Protein AF-M1MLW7-F1 (afdb_monomer_lite)

Foldseek 3Di:
DKAFDDPVVVVVVVVVCVVDVVPFKYDFKAAQDCDPVSPGVPHLQIAGWDWDDDDPDTDIDHHDYDPDRMDDHPGYDPPDMDGSDDDDDD

pLDDT: mean 91.43, std 6.78, range [62.88, 97.56]

Radius of gyration: 13.42 Å; chains: 1; bounding box: 38×34×33 Å

InterPro domains:
  IPR029044 Nucleotide-diphospho-sugar transferases [G3DSA:3.90.550.10] (3-90)
  IPR059123 Streptomycin biosynthesis protein StrF domain [PF13712] (7-90)

Sequence (90 aa):
MLTVQSINFIRDVLDIFKRDTDIGLMGMVGAKIIPVSRIWWDDHYKVGKVYYSHRGTMELLNFNEIKDLYSDVKGIDGLIMITQSDLPWR

Secondary structure (DSSP, 8-state):
-EEE--SSHHHHHHHHHHH-TT--EEESEEESS--TT--GGG-TT-EEEEEEESSS-EEEEE-BPPSSSEEE-SEE-TT--EESS-----

Organism: NCBI:txid931276

Structure (mmCIF, N/CA/C/O backbone):
data_AF-M1MLW7-F1
#
_entry.id   AF-M1MLW7-F1
#
loop_
_atom_site.group_PDB
_atom_site.id
_atom_site.type_symbol
_atom_site.label_atom_id
_atom_site.label_alt_id
_atom_site.label_comp_id
_atom_site.label_asym_id
_atom_site.label_entity_id
_atom_site.label_seq_id
_atom_site.pdbx_PDB_ins_code
_atom_site.Cartn_x
_atom_site.Cartn_y
_atom_site.Cartn_z
_atom_site.occupancy
_atom_site.B_iso_or_equiv
_atom_site.auth_seq_id
_atom_site.auth_comp_id
_atom_site.auth_asym_id
_atom_site.auth_atom_id
_atom_site.pdbx_PDB_model_num
ATOM 1 N N . MET A 1 1 ? -7.966 -1.820 -1.026 1.00 85.19 1 MET A N 1
ATOM 2 C CA . MET A 1 1 ? -6.549 -1.782 -0.601 1.00 85.19 1 MET A CA 1
ATOM 3 C C . MET A 1 1 ? -6.096 -0.345 -0.652 1.00 85.19 1 MET A C 1
ATOM 5 O O . MET A 1 1 ? -6.555 0.355 -1.547 1.00 85.19 1 MET A O 1
ATOM 9 N N . LEU A 1 2 ? -5.208 0.075 0.247 1.00 80.50 2 LEU A N 1
ATOM 10 C CA . LEU A 1 2 ? -4.697 1.448 0.279 1.00 80.50 2 LEU A CA 1
ATOM 11 C C . LEU A 1 2 ? -3.170 1.524 0.218 1.00 80.50 2 LEU A C 1
ATOM 13 O O . LEU A 1 2 ? -2.488 0.582 0.610 1.00 80.50 2 LEU A O 1
ATOM 17 N N . THR A 1 3 ? -2.643 2.675 -0.195 1.00 63.16 3 THR A N 1
ATOM 18 C CA . THR A 1 3 ? -1.229 3.057 -0.016 1.00 63.16 3 THR A CA 1
ATOM 19 C C . THR A 1 3 ? -1.087 4.211 0.973 1.00 63.16 3 THR A C 1
ATOM 21 O O . THR A 1 3 ? -1.796 5.199 0.793 1.00 63.16 3 THR A O 1
ATOM 24 N N . VAL A 1 4 ? -0.179 4.132 1.954 1.00 76.56 4 VAL A N 1
ATOM 25 C CA . VAL A 1 4 ? 0.009 5.147 3.021 1.00 76.56 4 VAL A CA 1
ATOM 26 C C . VAL A 1 4 ? 1.315 5.935 2.842 1.00 76.56 4 VAL A C 1
ATOM 28 O O . VAL A 1 4 ? 2.352 5.357 2.521 1.00 76.56 4 VAL A O 1
ATOM 31 N N . GLN A 1 5 ? 1.294 7.249 3.101 1.00 74.19 5 GLN A N 1
ATOM 32 C CA . GLN A 1 5 ? 2.499 8.084 3.252 1.00 74.19 5 GLN A CA 1
ATOM 33 C C . GLN A 1 5 ? 2.477 8.780 4.621 1.00 74.19 5 GLN A C 1
ATOM 35 O O . GLN A 1 5 ? 1.678 9.683 4.838 1.00 74.19 5 GLN A O 1
ATOM 40 N N . SER A 1 6 ? 3.339 8.359 5.556 1.00 76.56 6 SER A N 1
ATOM 41 C CA . SER A 1 6 ? 3.301 8.836 6.947 1.00 76.56 6 SER A CA 1
ATOM 42 C C . SER A 1 6 ? 4.683 8.908 7.604 1.00 76.56 6 SER A C 1
ATOM 44 O O . SER A 1 6 ? 5.515 8.020 7.417 1.00 76.56 6 SER A O 1
ATOM 46 N N . ILE A 1 7 ? 4.894 9.941 8.429 1.00 76.88 7 ILE A N 1
ATOM 47 C CA . ILE A 1 7 ? 6.055 10.060 9.327 1.00 76.88 7 ILE A CA 1
ATOM 48 C C . ILE A 1 7 ? 5.867 9.277 10.639 1.00 76.88 7 ILE A C 1
ATOM 50 O O . ILE A 1 7 ? 6.837 8.789 11.211 1.00 76.88 7 ILE A O 1
ATOM 54 N N . ASN A 1 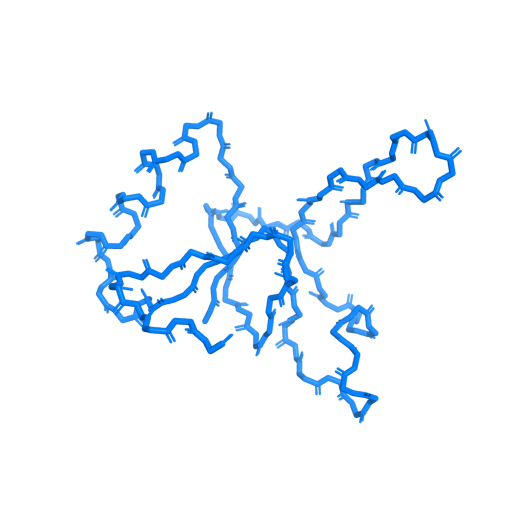8 ? 4.620 9.105 11.089 1.00 88.56 8 ASN A N 1
ATOM 55 C CA . ASN A 1 8 ? 4.238 8.346 12.281 1.00 88.56 8 ASN A CA 1
ATOM 56 C C . ASN A 1 8 ? 3.617 7.003 11.876 1.00 88.56 8 ASN A C 1
ATOM 58 O O . ASN A 1 8 ? 2.524 6.651 12.317 1.00 88.56 8 ASN A O 1
ATOM 62 N N . PHE A 1 9 ? 4.329 6.262 11.023 1.00 88.44 9 PHE A N 1
ATOM 63 C CA . PHE A 1 9 ? 3.804 5.143 10.236 1.00 88.44 9 PHE A CA 1
ATOM 64 C C . PHE A 1 9 ? 2.856 4.200 10.989 1.00 88.44 9 PHE A C 1
ATOM 66 O O . PHE A 1 9 ? 1.714 4.015 10.578 1.00 88.44 9 PHE A O 1
ATOM 73 N N . ILE A 1 10 ? 3.305 3.635 12.115 1.00 92.00 10 ILE A N 1
ATOM 74 C CA . ILE A 1 10 ? 2.514 2.669 12.893 1.00 92.00 10 ILE A CA 1
ATOM 75 C C . ILE A 1 10 ? 1.240 3.315 13.445 1.00 92.00 10 ILE A C 1
ATOM 77 O O . ILE A 1 10 ? 0.171 2.713 13.399 1.00 92.00 10 ILE A O 1
ATOM 81 N N . ARG A 1 11 ? 1.338 4.542 13.966 1.00 93.81 11 ARG A N 1
ATOM 82 C CA . ARG A 1 11 ? 0.192 5.244 14.546 1.00 93.81 11 ARG A CA 1
ATOM 83 C C . ARG A 1 11 ? -0.854 5.551 13.482 1.00 93.81 11 ARG A C 1
ATOM 85 O O . ARG A 1 11 ? -2.019 5.241 13.697 1.00 93.81 11 ARG A O 1
ATOM 92 N N . ASP A 1 12 ? -0.435 6.092 12.344 1.00 93.00 12 ASP A N 1
ATOM 93 C CA . ASP A 1 12 ? -1.361 6.470 11.275 1.00 93.00 12 ASP A CA 1
ATOM 94 C C . ASP A 1 12 ? -2.041 5.235 10.678 1.00 93.00 12 ASP A C 1
ATOM 96 O O . ASP A 1 12 ? -3.240 5.256 10.427 1.00 93.00 12 ASP A O 1
ATOM 100 N N . VAL A 1 13 ? -1.314 4.122 10.540 1.00 94.06 13 VAL A N 1
ATOM 101 C CA . VAL A 1 13 ? -1.889 2.830 10.139 1.00 94.06 13 VAL A CA 1
ATOM 102 C C . VAL A 1 13 ? -2.979 2.372 11.113 1.00 94.06 13 VAL A C 1
ATOM 104 O O . VAL A 1 13 ? -4.075 2.005 10.686 1.00 94.06 13 VAL A O 1
ATOM 107 N N . LEU A 1 14 ? -2.711 2.421 12.422 1.00 94.81 14 LEU A N 1
ATOM 108 C CA . LEU A 1 14 ? -3.696 2.052 13.442 1.00 94.81 14 LEU A CA 1
ATOM 109 C C . LEU A 1 14 ? -4.904 2.995 13.439 1.00 94.81 14 LEU A C 1
ATOM 111 O O . LEU A 1 14 ? -6.035 2.540 13.595 1.00 94.81 14 LEU A O 1
ATOM 115 N N . ASP A 1 15 ? -4.676 4.296 13.273 1.00 95.06 15 ASP A N 1
ATOM 116 C CA . ASP A 1 15 ? -5.735 5.302 13.257 1.00 95.06 15 ASP 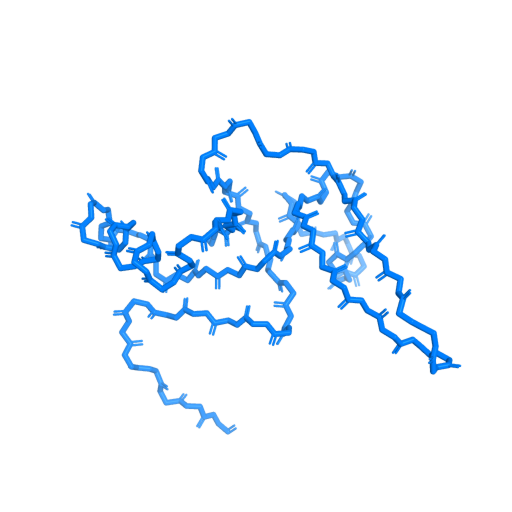A CA 1
ATOM 117 C C . ASP A 1 15 ? -6.619 5.162 12.005 1.00 95.06 15 ASP A C 1
ATOM 119 O O . ASP A 1 15 ? -7.839 5.296 12.112 1.00 95.06 15 ASP A O 1
ATOM 123 N N . ILE A 1 16 ? -6.048 4.798 10.848 1.00 94.44 16 ILE A N 1
ATOM 124 C CA . ILE A 1 16 ? -6.803 4.474 9.626 1.00 94.44 16 ILE A CA 1
ATOM 125 C C . ILE A 1 16 ? -7.727 3.274 9.866 1.00 94.44 16 ILE A C 1
ATOM 127 O O . ILE A 1 16 ? -8.934 3.404 9.675 1.00 94.44 16 ILE A O 1
ATOM 131 N N . PHE A 1 17 ? -7.202 2.143 10.349 1.00 95.81 17 PHE A N 1
ATOM 132 C CA . PHE A 1 17 ? -8.015 0.941 10.593 1.00 95.81 17 PHE A CA 1
ATOM 133 C C . PHE A 1 17 ? -9.089 1.127 11.671 1.00 95.81 17 PHE A C 1
ATOM 135 O O . PHE A 1 17 ? -10.134 0.482 11.623 1.00 95.81 17 PHE A O 1
ATOM 142 N N . LYS A 1 18 ? -8.847 1.990 12.665 1.00 95.62 18 LYS A N 1
ATOM 143 C CA . LYS A 1 18 ? -9.856 2.339 13.678 1.00 95.62 18 LYS A CA 1
ATOM 144 C C . LYS A 1 18 ? -10.958 3.227 13.116 1.00 95.62 18 LYS A C 1
ATOM 146 O O . LYS A 1 18 ? -12.093 3.144 13.576 1.00 95.62 18 LYS A O 1
ATOM 151 N N . ARG A 1 19 ? -10.606 4.127 12.196 1.00 95.75 19 ARG A N 1
ATOM 152 C CA . ARG A 1 19 ? -11.537 5.096 11.616 1.00 95.75 19 ARG A CA 1
ATOM 153 C C . ARG A 1 19 ? -12.427 4.469 10.554 1.00 95.75 19 ARG A C 1
ATOM 155 O O . ARG A 1 19 ? -13.577 4.880 10.440 1.00 95.75 19 ARG A O 1
ATOM 162 N N . ASP A 1 20 ? -11.896 3.526 9.790 1.00 94.25 20 ASP A N 1
ATOM 163 C CA . ASP A 1 20 ? -12.623 2.867 8.716 1.00 94.25 20 ASP A CA 1
ATOM 164 C C . ASP A 1 20 ? -12.317 1.365 8.712 1.00 94.25 20 ASP A C 1
ATOM 166 O O . ASP A 1 20 ? -11.209 0.916 8.408 1.00 94.25 20 ASP A O 1
ATOM 170 N N . THR A 1 21 ? -13.337 0.601 9.098 1.00 93.31 21 THR A N 1
ATOM 171 C CA . THR A 1 21 ? -13.275 -0.852 9.240 1.00 93.31 21 THR A CA 1
ATOM 172 C C . THR A 1 21 ? -13.430 -1.602 7.924 1.00 93.31 21 THR A C 1
ATOM 174 O O . THR A 1 21 ? -13.251 -2.817 7.926 1.00 93.31 21 THR A O 1
ATOM 177 N N . ASP A 1 22 ? -13.754 -0.922 6.822 1.00 94.81 22 ASP A N 1
ATOM 178 C CA . ASP A 1 22 ? -13.868 -1.545 5.498 1.00 94.81 22 ASP A CA 1
ATOM 179 C C . ASP A 1 22 ? -12.490 -1.679 4.820 1.00 94.81 22 ASP A C 1
ATOM 181 O O . ASP A 1 22 ? -12.300 -2.441 3.863 1.00 94.81 22 ASP A O 1
ATOM 185 N N . ILE A 1 23 ? -11.481 -0.976 5.341 1.00 95.44 23 ILE A N 1
ATOM 186 C CA . ILE A 1 23 ? -10.093 -1.083 4.901 1.00 95.44 23 ILE A CA 1
ATOM 187 C C . ILE A 1 23 ? -9.469 -2.350 5.497 1.00 95.44 23 ILE A C 1
ATOM 189 O O . ILE A 1 23 ? -8.938 -2.343 6.601 1.00 95.44 23 ILE A O 1
ATOM 193 N N . GLY A 1 24 ? -9.440 -3.435 4.722 1.00 95.12 24 GLY A N 1
ATOM 194 C CA . GLY A 1 24 ? -8.822 -4.692 5.172 1.00 95.12 24 GLY A CA 1
ATOM 195 C C . GLY A 1 24 ? -7.305 -4.812 4.955 1.00 95.12 24 GLY A C 1
ATOM 196 O O . GLY A 1 24 ? -6.655 -5.617 5.622 1.00 95.12 24 GLY A O 1
ATOM 197 N N . LEU A 1 25 ? -6.728 -4.055 4.008 1.00 96.00 25 LEU A N 1
ATOM 198 C CA . LEU A 1 25 ? -5.334 -4.218 3.562 1.00 96.00 25 LEU A CA 1
ATOM 199 C C . LEU A 1 25 ? -4.709 -2.896 3.089 1.00 96.00 25 LEU A C 1
ATOM 201 O O . LEU A 1 25 ? -5.288 -2.185 2.258 1.00 96.00 25 LEU A O 1
ATOM 205 N N . MET A 1 26 ? -3.497 -2.615 3.567 1.00 96.25 26 MET A N 1
ATOM 206 C CA . MET A 1 26 ? -2.679 -1.451 3.219 1.00 96.25 26 MET A CA 1
ATOM 207 C C . MET A 1 26 ? -1.263 -1.847 2.772 1.00 96.25 26 MET A C 1
ATOM 209 O O . MET A 1 26 ? -0.750 -2.894 3.161 1.00 96.25 26 MET A O 1
ATOM 213 N N . GLY A 1 27 ? -0.625 -0.982 1.985 1.00 95.31 27 GLY A N 1
ATOM 214 C CA . GLY A 1 27 ? 0.773 -1.081 1.563 1.00 95.31 27 GLY A CA 1
ATOM 215 C C . GLY A 1 27 ? 1.412 0.297 1.352 1.00 95.31 27 GLY A C 1
ATOM 216 O O . GLY A 1 27 ? 0.850 1.321 1.740 1.00 95.31 27 GLY A O 1
ATOM 217 N N . MET A 1 28 ? 2.592 0.336 0.728 1.00 93.50 28 MET A N 1
ATOM 218 C CA . MET A 1 28 ? 3.329 1.591 0.465 1.00 93.50 28 MET A CA 1
ATOM 219 C C . MET A 1 28 ? 3.180 2.098 -0.970 1.00 93.50 28 MET A C 1
ATOM 221 O O . MET A 1 28 ? 3.162 3.304 -1.216 1.00 93.50 28 MET A O 1
ATOM 225 N N . VAL A 1 29 ? 3.062 1.170 -1.917 1.00 95.50 29 VAL A N 1
ATOM 226 C CA . VAL A 1 29 ? 2.922 1.436 -3.348 1.00 95.50 29 VAL A CA 1
ATOM 227 C C . VAL A 1 29 ? 1.831 0.534 -3.904 1.00 95.50 29 VAL A C 1
ATOM 229 O O . VAL A 1 29 ? 1.659 -0.592 -3.436 1.00 95.50 29 VAL A O 1
ATOM 232 N N . GLY A 1 30 ? 1.081 1.023 -4.888 1.00 96.06 30 GLY A N 1
ATOM 233 C CA . GLY A 1 30 ? -0.006 0.253 -5.469 1.00 96.06 30 GLY A CA 1
ATOM 234 C C . GLY A 1 30 ? -0.497 0.774 -6.809 1.00 96.06 30 GLY A C 1
ATOM 235 O O . GLY A 1 30 ? -0.313 1.941 -7.157 1.00 96.06 30 GLY A O 1
ATOM 236 N N . ALA A 1 31 ? -1.135 -0.122 -7.552 1.00 97.56 31 ALA A N 1
ATOM 237 C CA . ALA A 1 31 ? -1.740 0.135 -8.851 1.00 97.56 31 ALA A CA 1
ATOM 238 C C . ALA A 1 31 ? -3.217 0.529 -8.694 1.00 97.56 31 ALA A C 1
ATOM 240 O O . ALA A 1 31 ? -3.983 -0.123 -7.982 1.00 97.56 31 ALA A O 1
ATOM 241 N N . LYS A 1 32 ? -3.644 1.586 -9.378 1.00 97.06 32 LYS A N 1
ATOM 242 C CA . LYS A 1 32 ? -5.032 2.058 -9.477 1.00 97.06 32 LYS A CA 1
ATOM 243 C C . LYS A 1 32 ? -5.905 1.168 -10.354 1.00 97.06 32 LYS A C 1
ATOM 245 O O . LYS A 1 32 ? -7.123 1.167 -10.180 1.00 97.06 32 LYS A O 1
ATOM 250 N N . ILE A 1 33 ? -5.304 0.395 -11.252 1.00 96.69 33 ILE A N 1
ATOM 251 C CA . ILE A 1 33 ? -5.982 -0.625 -12.061 1.00 96.69 33 ILE A CA 1
ATOM 252 C C . ILE A 1 33 ? -5.283 -1.980 -11.923 1.00 96.69 33 ILE A C 1
ATOM 254 O O . ILE A 1 33 ? -4.199 -2.073 -11.359 1.00 96.69 33 ILE A O 1
ATOM 258 N N . ILE A 1 34 ? -5.906 -3.037 -12.444 1.00 95.25 34 ILE A N 1
ATOM 259 C CA . ILE A 1 34 ? -5.242 -4.328 -12.664 1.00 95.25 34 ILE A CA 1
ATOM 260 C C . ILE A 1 34 ? -4.842 -4.366 -14.143 1.00 95.25 34 ILE A C 1
ATOM 262 O O . ILE A 1 34 ? -5.732 -4.495 -14.989 1.00 95.25 34 ILE A O 1
ATOM 266 N N . PRO A 1 35 ? -3.549 -4.219 -14.486 1.00 94.62 35 PRO A N 1
ATOM 267 C CA . PRO A 1 35 ? -3.111 -4.261 -15.877 1.00 94.62 35 PRO A CA 1
ATOM 268 C C . PRO A 1 35 ? -3.382 -5.624 -16.518 1.00 94.62 35 PRO A C 1
ATOM 270 O O . PRO A 1 35 ? -3.373 -6.653 -15.839 1.00 94.62 35 PRO A O 1
ATOM 273 N N . VAL A 1 36 ? -3.552 -5.652 -17.845 1.00 95.81 36 VAL A N 1
ATOM 274 C CA . VAL A 1 36 ? -3.726 -6.906 -18.609 1.00 95.81 36 VAL A CA 1
ATOM 275 C C . VAL A 1 36 ? -2.529 -7.844 -18.417 1.00 95.81 36 VAL A C 1
ATOM 277 O O . VAL A 1 36 ? -2.706 -9.058 -18.327 1.00 95.81 36 VAL A O 1
ATOM 280 N N . SER A 1 37 ? -1.323 -7.283 -18.278 1.00 95.69 37 SER A N 1
ATOM 281 C CA . SER A 1 37 ? -0.093 -8.024 -17.980 1.00 95.69 37 SER A CA 1
ATOM 282 C C . SER A 1 37 ? -0.083 -8.672 -16.594 1.00 95.69 37 SER A C 1
ATOM 284 O O . SER A 1 37 ? 0.732 -9.557 -16.349 1.00 95.69 37 SER A O 1
ATOM 286 N N . ARG A 1 38 ? -0.986 -8.260 -15.687 1.00 92.06 38 ARG A N 1
ATOM 287 C CA . ARG A 1 38 ? -1.044 -8.641 -14.260 1.00 92.06 38 ARG A CA 1
ATOM 288 C C . ARG A 1 38 ? 0.170 -8.203 -13.444 1.00 92.06 38 ARG A C 1
ATOM 290 O O . ARG A 1 38 ? 0.298 -8.563 -12.278 1.00 92.06 38 ARG A O 1
ATOM 297 N N . ILE A 1 39 ? 1.035 -7.402 -14.045 1.00 94.06 39 ILE A N 1
ATOM 298 C CA . ILE A 1 39 ? 2.201 -6.821 -13.410 1.00 94.06 39 ILE A CA 1
ATOM 299 C C . ILE A 1 39 ? 1.782 -5.450 -12.893 1.00 94.06 39 ILE A C 1
ATOM 301 O O . ILE A 1 39 ? 1.482 -4.554 -13.677 1.00 94.06 39 ILE A O 1
ATOM 305 N N . TRP A 1 40 ? 1.718 -5.280 -11.570 1.00 93.44 40 TRP A N 1
ATOM 306 C CA . TRP A 1 40 ? 1.163 -4.059 -10.975 1.00 93.44 40 TRP A CA 1
ATOM 307 C C . TRP A 1 40 ? 1.917 -2.796 -11.422 1.00 93.44 40 TRP A C 1
ATOM 309 O O . TRP A 1 40 ? 1.300 -1.751 -11.626 1.00 93.44 40 TRP A O 1
ATOM 319 N N . TRP A 1 41 ? 3.237 -2.885 -11.625 1.00 93.12 41 TRP A N 1
ATOM 320 C CA . TRP A 1 41 ? 4.051 -1.729 -12.001 1.00 93.12 41 TRP A CA 1
ATOM 321 C C . TRP A 1 41 ? 3.862 -1.280 -13.456 1.00 93.12 41 TRP A C 1
ATOM 323 O O . TRP A 1 41 ? 4.313 -0.184 -13.801 1.00 93.12 41 TRP A O 1
ATOM 333 N N . ASP A 1 42 ? 3.139 -2.046 -14.276 1.00 96.19 42 ASP A N 1
ATOM 334 C CA . ASP A 1 42 ? 2.739 -1.631 -15.626 1.00 96.19 42 ASP A CA 1
ATOM 335 C C . ASP A 1 42 ? 1.586 -0.613 -15.607 1.00 96.19 42 ASP A C 1
ATOM 337 O O . ASP A 1 42 ? 1.280 -0.001 -16.628 1.00 96.19 42 ASP A O 1
ATOM 341 N N . ASP A 1 43 ? 0.952 -0.375 -14.454 1.00 96.81 43 ASP A N 1
ATOM 342 C CA . ASP A 1 43 ? -0.038 0.689 -14.317 1.00 96.81 43 ASP A CA 1
ATOM 343 C C . ASP A 1 43 ? 0.617 2.081 -14.388 1.00 96.81 43 ASP A C 1
ATOM 345 O O . ASP A 1 43 ? 1.495 2.429 -13.590 1.00 96.81 43 ASP A O 1
ATOM 349 N N . HIS A 1 44 ? 0.158 2.920 -15.316 1.00 95.38 44 HIS A N 1
ATOM 350 C CA . HIS A 1 44 ? 0.586 4.316 -15.442 1.00 95.38 44 HIS A CA 1
ATOM 351 C C . HIS A 1 44 ? 0.078 5.213 -14.304 1.00 95.38 44 HIS A C 1
ATOM 353 O O . HIS A 1 44 ? 0.683 6.247 -14.018 1.00 95.38 44 HIS A O 1
ATOM 359 N N . TYR A 1 45 ? -0.989 4.805 -13.618 1.00 96.06 45 TYR A N 1
ATOM 360 C CA . TYR A 1 45 ? -1.609 5.537 -12.517 1.00 96.06 45 TYR A CA 1
ATOM 361 C C . TYR A 1 45 ? -1.162 5.052 -11.135 1.00 96.06 45 TYR A C 1
ATOM 363 O O . TYR A 1 45 ? -1.685 5.539 -10.134 1.00 96.06 45 TYR A O 1
ATOM 371 N N . LYS A 1 46 ? -0.178 4.145 -11.046 1.00 96.81 46 LYS A N 1
ATOM 372 C CA . LYS A 1 46 ? 0.373 3.675 -9.765 1.00 96.81 46 LYS A CA 1
ATOM 373 C C . LYS A 1 46 ? 0.806 4.835 -8.864 1.00 96.81 46 LYS A C 1
ATOM 375 O O . LYS A 1 46 ? 1.301 5.857 -9.344 1.00 96.81 46 LYS A O 1
ATOM 380 N N . VAL A 1 47 ? 0.611 4.673 -7.564 1.00 97.12 47 VAL A N 1
ATOM 381 C CA . VAL A 1 47 ? 0.822 5.710 -6.543 1.00 97.12 47 VAL A CA 1
ATOM 382 C C . VAL A 1 47 ? 1.724 5.206 -5.427 1.00 97.12 47 VAL A C 1
ATOM 384 O O . VAL A 1 47 ? 1.845 3.999 -5.214 1.00 97.12 47 VAL A O 1
ATOM 387 N N . GLY A 1 48 ? 2.307 6.144 -4.685 1.00 94.31 48 GLY A N 1
ATOM 388 C CA . GLY A 1 48 ? 3.122 5.855 -3.508 1.00 94.31 48 GLY A CA 1
ATOM 389 C C . GLY A 1 48 ? 4.616 5.992 -3.767 1.00 94.31 48 GLY A C 1
ATOM 390 O O . GLY A 1 48 ? 5.055 6.384 -4.852 1.00 94.31 48 GLY A O 1
ATOM 391 N N . LYS A 1 49 ? 5.405 5.716 -2.730 1.00 92.62 49 LYS A N 1
ATOM 392 C CA . LYS A 1 49 ? 6.860 5.886 -2.753 1.00 92.62 49 LYS A CA 1
ATOM 393 C C . LYS A 1 49 ? 7.523 4.749 -2.001 1.00 92.62 49 LYS A C 1
ATOM 395 O O . LYS A 1 49 ? 7.030 4.327 -0.957 1.00 92.62 49 LYS A O 1
ATOM 400 N N . VAL A 1 50 ? 8.649 4.279 -2.515 1.00 92.06 50 VAL A N 1
ATOM 401 C CA . VAL A 1 50 ? 9.420 3.214 -1.881 1.00 92.06 50 VAL A CA 1
ATOM 402 C C . VAL A 1 50 ? 10.898 3.373 -2.191 1.00 92.06 50 VAL A C 1
ATOM 404 O O . VAL A 1 50 ? 11.279 3.746 -3.299 1.00 92.06 50 VAL A O 1
ATOM 407 N N . TYR A 1 51 ? 11.734 3.093 -1.198 1.00 91.50 51 TYR A N 1
ATOM 408 C CA . TYR A 1 51 ? 13.162 2.943 -1.420 1.00 91.50 51 TYR A CA 1
ATOM 409 C C . TYR A 1 51 ? 13.460 1.518 -1.872 1.00 91.50 51 TYR A C 1
ATOM 411 O O . TYR A 1 51 ? 13.021 0.554 -1.249 1.00 91.50 51 TYR A O 1
ATOM 419 N N . TYR A 1 52 ? 14.227 1.391 -2.943 1.00 88.12 52 TYR A N 1
ATOM 420 C CA . TYR 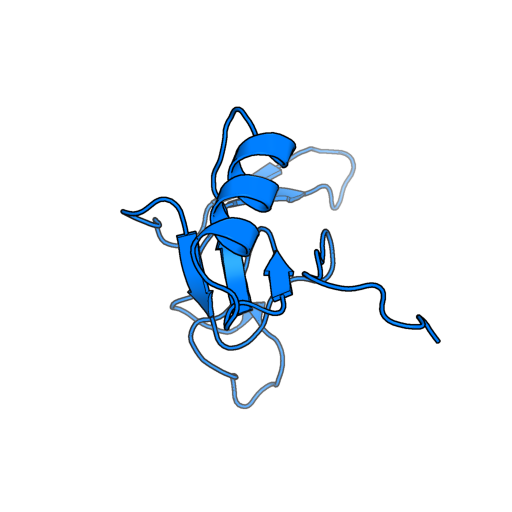A 1 52 ? 14.557 0.123 -3.574 1.00 88.12 52 TYR A CA 1
ATOM 421 C C . TYR A 1 52 ? 16.062 0.041 -3.840 1.00 88.12 52 TYR A C 1
ATOM 423 O O . TYR A 1 52 ? 16.715 1.059 -4.052 1.00 88.12 52 TYR A O 1
ATOM 431 N N . SER A 1 53 ? 16.619 -1.170 -3.819 1.00 88.50 53 SER A N 1
ATOM 432 C CA . SER A 1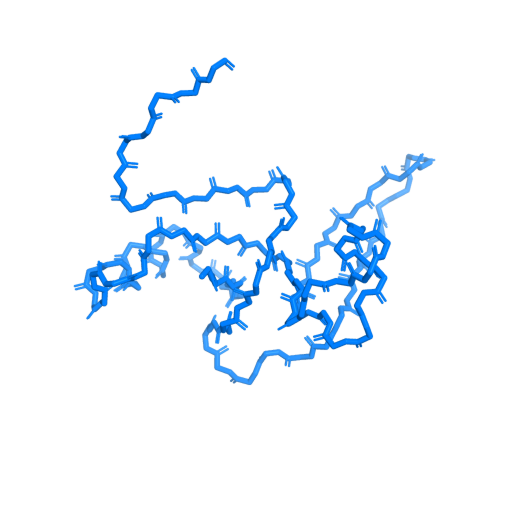 53 ? 18.011 -1.428 -4.194 1.00 88.50 53 SER A CA 1
ATOM 433 C C . SER A 1 53 ? 18.080 -2.623 -5.130 1.00 88.50 53 SER A C 1
ATOM 435 O O . SER A 1 53 ? 17.758 -3.745 -4.742 1.00 88.50 53 SER A O 1
ATOM 437 N N . HIS A 1 54 ? 18.509 -2.383 -6.370 1.00 77.81 54 HIS A N 1
ATOM 438 C CA . HIS A 1 54 ? 18.740 -3.449 -7.350 1.00 77.81 54 HIS A CA 1
ATOM 439 C C . HIS A 1 54 ? 20.212 -3.843 -7.467 1.00 77.81 54 HIS A C 1
ATOM 441 O O . HIS A 1 54 ? 20.531 -4.978 -7.813 1.00 77.81 54 HIS A O 1
ATOM 447 N N . ARG A 1 55 ? 21.120 -2.886 -7.239 1.00 84.75 55 ARG A N 1
ATOM 448 C CA . ARG A 1 55 ? 22.557 -3.012 -7.543 1.00 84.75 55 ARG A CA 1
ATOM 449 C C . ARG A 1 55 ? 23.452 -2.553 -6.391 1.00 84.75 55 ARG A C 1
ATOM 451 O O . ARG A 1 55 ? 24.580 -2.131 -6.612 1.00 84.75 55 ARG A O 1
ATOM 458 N N . GLY A 1 56 ? 22.939 -2.598 -5.162 1.00 86.44 56 GLY A N 1
ATOM 459 C CA . GLY A 1 56 ? 23.648 -2.102 -3.978 1.00 86.44 56 GLY A CA 1
ATOM 460 C C . GLY A 1 56 ? 23.561 -0.584 -3.790 1.00 86.44 56 GLY A C 1
ATOM 461 O O . GLY A 1 56 ? 24.037 -0.072 -2.782 1.00 86.44 56 GLY A O 1
ATOM 462 N N . THR A 1 57 ? 22.916 0.131 -4.713 1.00 88.75 57 THR A N 1
ATOM 463 C CA . THR A 1 57 ? 22.567 1.546 -4.582 1.00 88.75 57 THR A CA 1
ATOM 464 C C . THR A 1 57 ? 21.103 1.687 -4.198 1.00 88.75 57 THR A C 1
ATOM 466 O O . THR A 1 57 ? 20.231 1.064 -4.801 1.00 88.75 57 THR A O 1
ATOM 469 N N . MET A 1 58 ? 20.841 2.511 -3.184 1.00 91.75 58 MET A N 1
ATOM 470 C CA . MET A 1 58 ? 19.482 2.867 -2.791 1.00 91.75 58 MET A CA 1
ATOM 471 C C . MET A 1 58 ? 18.937 3.933 -3.738 1.00 91.75 58 MET A C 1
ATOM 473 O O . MET A 1 58 ? 19.548 4.987 -3.909 1.00 91.75 58 MET A O 1
ATOM 47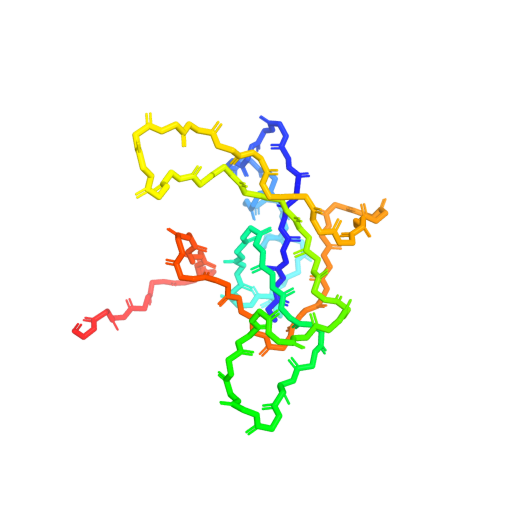7 N N . GLU A 1 59 ? 17.765 3.677 -4.303 1.00 92.56 59 GLU A N 1
ATOM 478 C CA . GLU A 1 59 ? 17.043 4.589 -5.184 1.00 92.56 59 GLU A CA 1
ATOM 479 C C . GLU A 1 59 ? 15.636 4.824 -4.634 1.00 92.56 59 GLU A C 1
ATOM 481 O O . GLU A 1 59 ? 14.976 3.902 -4.148 1.00 92.56 59 GLU A O 1
ATOM 486 N N . LEU A 1 60 ? 15.171 6.073 -4.696 1.00 92.56 60 LEU A N 1
ATOM 487 C CA . LEU A 1 60 ? 13.790 6.408 -4.371 1.00 92.56 60 LEU A CA 1
ATOM 488 C C . LEU A 1 60 ? 12.929 6.232 -5.621 1.00 92.56 60 LEU A C 1
ATOM 490 O O . LEU A 1 60 ? 13.010 7.031 -6.555 1.00 92.56 60 LEU A O 1
ATOM 494 N N . LEU A 1 61 ? 12.054 5.231 -5.607 1.00 92.31 61 LEU A N 1
ATOM 495 C CA . LEU A 1 61 ? 10.968 5.128 -6.570 1.00 92.31 61 LEU A CA 1
ATOM 496 C C . LEU A 1 61 ? 9.822 6.015 -6.085 1.00 92.31 61 LEU A C 1
ATOM 498 O O . LEU A 1 61 ? 9.193 5.741 -5.062 1.00 92.31 61 LEU A O 1
ATOM 502 N N . ASN A 1 62 ? 9.584 7.104 -6.810 1.00 94.00 62 ASN A N 1
ATOM 503 C CA . ASN A 1 62 ? 8.542 8.079 -6.517 1.00 94.00 62 ASN A CA 1
ATOM 504 C C . ASN A 1 62 ? 7.501 8.065 -7.642 1.00 94.00 62 ASN A C 1
ATOM 506 O O . ASN A 1 62 ? 7.775 8.552 -8.739 1.00 94.00 62 ASN A O 1
ATOM 510 N N . PHE A 1 63 ? 6.338 7.468 -7.384 1.00 95.38 63 PHE A N 1
ATOM 511 C CA . PHE A 1 63 ? 5.251 7.374 -8.359 1.00 95.38 63 PHE A CA 1
ATOM 512 C C . PHE A 1 63 ? 4.290 8.566 -8.237 1.00 95.38 63 PHE A C 1
ATOM 514 O O . PHE A 1 63 ? 4.657 9.620 -7.717 1.00 95.38 63 PHE A O 1
ATOM 521 N N . ASN A 1 64 ? 3.058 8.429 -8.739 1.00 95.62 64 ASN A N 1
ATOM 522 C CA . ASN A 1 64 ? 2.083 9.513 -8.673 1.00 95.62 64 ASN A CA 1
ATOM 523 C C . ASN A 1 64 ? 1.787 9.909 -7.217 1.00 95.62 64 ASN A C 1
ATOM 525 O O . ASN A 1 64 ? 1.697 9.061 -6.319 1.00 95.62 64 ASN A O 1
ATOM 529 N N . GLU A 1 65 ? 1.631 11.215 -7.000 1.00 89.88 65 GLU A N 1
ATOM 530 C CA . GLU A 1 65 ? 1.423 11.794 -5.678 1.00 89.88 65 GLU A CA 1
ATOM 531 C C . GLU A 1 65 ? 0.054 11.413 -5.102 1.00 89.88 65 GLU A C 1
ATOM 533 O O . GLU A 1 65 ? -0.967 11.406 -5.794 1.00 89.88 65 GLU A O 1
ATOM 538 N N . ILE A 1 66 ? 0.043 11.121 -3.803 1.00 90.62 66 ILE A N 1
ATOM 539 C CA . ILE A 1 66 ? -1.178 10.948 -3.024 1.00 90.62 66 ILE A CA 1
ATOM 540 C C . ILE A 1 66 ? -1.403 12.272 -2.301 1.00 90.62 66 ILE A C 1
ATOM 542 O O . ILE A 1 66 ? -0.544 12.694 -1.533 1.00 90.62 66 ILE A O 1
ATOM 546 N N . LYS A 1 67 ? -2.525 12.937 -2.587 1.00 86.69 67 LYS A N 1
ATOM 547 C CA . LYS A 1 67 ? -2.855 14.237 -1.981 1.00 86.69 67 LYS A CA 1
ATOM 548 C C . LYS A 1 67 ? -3.339 14.112 -0.534 1.00 86.69 67 LYS A C 1
ATOM 550 O O . LYS A 1 67 ? -3.134 15.026 0.255 1.00 86.69 67 LYS A O 1
ATOM 555 N N . ASP A 1 68 ? -3.965 12.985 -0.215 1.00 87.31 68 ASP A N 1
ATOM 556 C CA . ASP A 1 68 ? -4.478 12.659 1.114 1.00 87.31 68 ASP A CA 1
ATOM 557 C C . ASP A 1 68 ? -3.513 11.730 1.876 1.00 87.31 68 ASP A C 1
ATOM 559 O O . ASP A 1 68 ? -2.453 11.355 1.378 1.00 87.31 68 ASP A O 1
ATOM 563 N N . LEU A 1 69 ? -3.880 11.323 3.095 1.00 86.06 69 LEU A N 1
ATOM 564 C CA . LEU A 1 69 ? -3.077 10.393 3.906 1.00 86.06 69 LEU A CA 1
ATOM 565 C C . LEU A 1 69 ? -2.865 9.034 3.212 1.00 86.06 69 LEU A C 1
ATOM 567 O O . LEU A 1 69 ? -1.835 8.377 3.392 1.00 86.06 69 LEU A O 1
ATOM 571 N N . TYR A 1 70 ? -3.855 8.612 2.426 1.00 92.31 70 TYR A N 1
ATOM 572 C CA . TYR A 1 70 ? -3.830 7.357 1.697 1.00 92.31 70 TYR A CA 1
ATOM 573 C C . TYR A 1 70 ? -4.595 7.441 0.375 1.00 92.31 70 TYR A C 1
ATOM 575 O O . TYR A 1 70 ? -5.283 8.417 0.085 1.00 92.31 70 TYR A O 1
ATOM 583 N N . SER A 1 71 ? -4.481 6.397 -0.446 1.00 95.25 71 SER A N 1
ATOM 584 C CA . SER A 1 71 ? -5.217 6.295 -1.706 1.00 95.25 71 SER A CA 1
ATOM 585 C C . SER A 1 71 ? -5.710 4.886 -1.984 1.00 95.25 71 SER A C 1
ATOM 587 O O . SER A 1 71 ? -4.942 3.940 -1.820 1.00 95.25 71 SER A O 1
ATOM 589 N N . ASP A 1 72 ? -6.937 4.762 -2.494 1.00 96.25 72 ASP A N 1
ATOM 590 C CA . ASP A 1 72 ? -7.488 3.489 -2.965 1.00 96.25 72 ASP A CA 1
ATOM 591 C C . ASP A 1 72 ? -6.715 2.926 -4.150 1.00 96.25 72 ASP A C 1
ATOM 593 O O . ASP A 1 72 ? -6.440 3.632 -5.123 1.00 96.25 72 ASP A O 1
ATOM 597 N N . VAL A 1 73 ? -6.406 1.636 -4.090 1.00 96.88 73 VAL A N 1
ATOM 598 C CA . VAL A 1 73 ? -5.696 0.884 -5.127 1.00 96.88 73 VAL A CA 1
ATOM 599 C C . VAL A 1 73 ? -6.319 -0.502 -5.318 1.00 96.88 73 VAL A C 1
ATOM 601 O O . VAL A 1 73 ? -6.982 -1.052 -4.431 1.00 96.88 73 VAL A O 1
ATOM 604 N N . LYS A 1 74 ? -6.121 -1.073 -6.508 1.00 96.81 74 LYS A N 1
ATOM 605 C CA . LYS A 1 74 ? -6.581 -2.414 -6.900 1.00 96.81 74 LYS A CA 1
ATOM 606 C C . LYS A 1 74 ? -5.539 -3.504 -6.663 1.00 96.81 74 LYS A C 1
ATOM 608 O O . LYS A 1 74 ? -5.901 -4.674 -6.676 1.00 96.81 74 LYS A O 1
ATOM 613 N N . GLY A 1 75 ? -4.285 -3.132 -6.425 1.00 95.38 75 GLY A N 1
ATOM 614 C CA . GLY A 1 75 ? -3.210 -4.034 -6.020 1.00 95.38 75 GLY A CA 1
ATOM 615 C C . GLY A 1 75 ? -2.110 -3.256 -5.309 1.00 95.38 75 GLY A C 1
ATOM 616 O O . GLY A 1 75 ? -1.915 -2.078 -5.607 1.00 95.38 75 GLY A O 1
ATOM 617 N N . ILE A 1 76 ? -1.418 -3.901 -4.373 1.00 95.62 76 ILE A N 1
ATOM 618 C CA . ILE A 1 76 ? -0.275 -3.328 -3.655 1.00 95.62 76 ILE A CA 1
ATOM 619 C C . ILE A 1 76 ? 0.999 -4.106 -3.961 1.00 95.62 76 ILE A C 1
ATOM 621 O O . ILE A 1 76 ? 0.948 -5.287 -4.307 1.00 95.62 76 ILE A O 1
ATOM 625 N N . ASP A 1 77 ? 2.130 -3.426 -3.830 1.00 94.12 77 ASP A N 1
ATOM 626 C CA . ASP A 1 77 ? 3.439 -4.062 -3.842 1.00 94.12 77 ASP A CA 1
ATOM 627 C C . ASP A 1 77 ? 3.647 -4.951 -2.603 1.00 94.12 77 ASP A C 1
ATOM 629 O O . ASP A 1 77 ? 3.127 -4.677 -1.520 1.00 94.12 77 ASP A O 1
ATOM 633 N N . GLY A 1 78 ? 4.431 -6.016 -2.769 1.00 91.31 78 GLY A N 1
ATOM 634 C CA . GLY A 1 78 ? 4.644 -7.046 -1.753 1.00 91.31 78 GLY A CA 1
ATOM 635 C C . GLY A 1 78 ? 5.676 -6.695 -0.680 1.00 91.31 78 GLY A C 1
ATOM 636 O O . GLY A 1 78 ? 5.843 -7.484 0.245 1.00 91.31 78 GLY A O 1
ATOM 637 N N . LEU A 1 79 ? 6.371 -5.553 -0.779 1.00 91.12 79 LEU A N 1
ATOM 638 C CA . LEU A 1 79 ? 7.403 -5.169 0.193 1.00 91.12 79 LEU A CA 1
ATOM 639 C C . LEU A 1 79 ? 6.847 -5.060 1.621 1.00 91.12 79 LEU A C 1
ATOM 641 O O . LEU A 1 79 ? 7.458 -5.558 2.563 1.00 91.12 79 LEU A O 1
ATOM 645 N N . ILE A 1 80 ? 5.704 -4.387 1.774 1.00 91.19 80 ILE A N 1
ATOM 646 C CA . ILE A 1 80 ? 4.974 -4.262 3.038 1.00 91.19 80 ILE A CA 1
ATOM 647 C C . ILE A 1 80 ? 3.489 -4.429 2.736 1.00 91.19 80 ILE A C 1
ATOM 649 O O . ILE A 1 80 ? 2.907 -3.642 1.987 1.00 91.19 80 ILE A O 1
ATOM 653 N N . MET A 1 81 ? 2.884 -5.425 3.377 1.00 93.88 81 MET A N 1
ATOM 654 C CA . MET A 1 81 ? 1.447 -5.672 3.378 1.00 93.88 81 MET A CA 1
ATOM 655 C C . MET A 1 81 ? 0.969 -5.680 4.824 1.00 93.88 81 MET A C 1
ATOM 657 O O . MET A 1 81 ? 1.499 -6.424 5.646 1.00 93.88 81 MET A O 1
ATOM 661 N N . ILE A 1 82 ? -0.008 -4.836 5.138 1.00 95.25 82 ILE A N 1
ATOM 6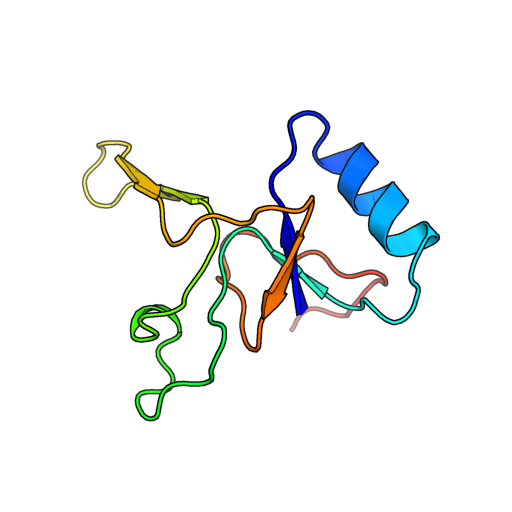62 C CA . ILE A 1 82 ? -0.529 -4.678 6.496 1.00 95.25 82 ILE A CA 1
ATOM 663 C C . ILE A 1 82 ? -2.020 -4.952 6.477 1.00 95.25 82 ILE A C 1
ATOM 665 O O . ILE A 1 82 ? -2.768 -4.283 5.763 1.00 95.25 82 ILE A O 1
ATOM 669 N N . THR A 1 83 ? -2.447 -5.920 7.273 1.00 95.94 83 THR A N 1
ATOM 670 C CA . THR A 1 83 ? -3.839 -6.345 7.370 1.00 95.94 83 THR A CA 1
ATOM 671 C C . THR A 1 83 ? -4.473 -5.804 8.646 1.00 95.94 83 THR A C 1
ATOM 673 O O . THR A 1 83 ? -3.813 -5.655 9.671 1.00 95.94 83 THR A O 1
ATOM 676 N N . GLN A 1 84 ? -5.771 -5.512 8.590 1.00 95.69 84 GLN A N 1
ATOM 677 C CA . GLN A 1 84 ? -6.550 -5.075 9.757 1.00 95.69 84 GLN A CA 1
ATOM 678 C C . GLN A 1 84 ? -6.731 -6.198 10.795 1.00 95.69 84 GLN A C 1
ATOM 680 O O . GLN A 1 84 ? -7.026 -5.954 11.963 1.00 95.69 84 GLN A O 1
ATOM 685 N N . SER A 1 85 ? -6.605 -7.448 10.359 1.00 93.81 85 SER A N 1
ATOM 686 C CA . SER A 1 85 ? -6.775 -8.646 11.176 1.00 93.81 85 SER A CA 1
ATOM 687 C C . SER A 1 85 ? -5.671 -9.645 10.870 1.00 93.81 85 SER A C 1
ATOM 689 O O . SER A 1 85 ? -5.068 -9.604 9.794 1.00 93.81 85 SER A O 1
ATOM 691 N N . ASP A 1 86 ? -5.439 -10.563 11.800 1.00 93.81 86 ASP A N 1
ATOM 692 C CA . ASP A 1 86 ? -4.487 -11.647 11.601 1.00 93.81 86 ASP A CA 1
ATOM 693 C C . ASP A 1 86 ? -4.990 -12.583 10.498 1.00 93.81 86 ASP A C 1
ATOM 695 O O . ASP A 1 86 ? -6.081 -13.153 10.587 1.00 93.81 86 ASP A O 1
ATOM 699 N N . LEU A 1 87 ? -4.191 -12.736 9.443 1.00 90.25 87 LEU A N 1
ATOM 700 C CA . LEU A 1 87 ? -4.455 -13.679 8.362 1.00 90.25 87 LEU A CA 1
ATOM 701 C C . LEU A 1 87 ? -3.413 -14.800 8.404 1.00 90.25 87 LEU A C 1
ATOM 703 O O . LEU A 1 87 ? -2.220 -14.512 8.529 1.00 90.25 87 LEU A O 1
ATOM 707 N N . PRO A 1 88 ? -3.819 -16.074 8.264 1.00 90.12 88 PRO A N 1
ATOM 708 C CA . PRO A 1 88 ? -2.863 -17.161 8.143 1.00 90.12 88 PRO A CA 1
ATOM 709 C C . PRO A 1 88 ? -2.073 -16.992 6.843 1.00 90.12 88 PRO A C 1
ATOM 711 O O . PRO A 1 88 ? -2.642 -17.012 5.748 1.00 90.12 88 PRO A O 1
ATOM 714 N N . TRP A 1 89 ? -0.757 -16.831 6.967 1.00 77.62 89 TRP A N 1
ATOM 715 C CA . TRP A 1 89 ? 0.141 -16.863 5.819 1.00 77.62 89 TRP A CA 1
ATOM 716 C C . TRP A 1 89 ? 0.432 -18.318 5.440 1.00 77.62 89 TRP A C 1
ATOM 718 O O . TRP A 1 89 ? 0.568 -19.167 6.323 1.00 77.62 89 TRP A O 1
ATOM 728 N N . ARG A 1 90 ? 0.455 -18.615 4.138 1.00 62.88 90 ARG A N 1
ATOM 729 C CA . ARG A 1 90 ? 0.715 -19.966 3.616 1.00 62.88 90 ARG A CA 1
ATOM 730 C C . ARG A 1 90 ? 2.201 -20.226 3.442 1.00 62.88 90 ARG A C 1
ATOM 732 O O . ARG A 1 90 ? 2.910 -19.271 3.053 1.00 62.88 90 ARG A O 1
#